Protein AF-A0A392N403-F1 (afdb_monomer_lite)

InterPro domains:
  IPR000801 Esterase-like [PF00756] (9-69)
  IPR014186 S-formylglutathione hydrolase [PTHR10061] (7-70)
  IPR029058 Alpha/Beta hydrolase fold [G3DSA:3.40.50.1820] (7-70)
  IPR029058 Alpha/Beta hydrolase fold [SSF53474] (12-68)

Radius of gyration: 12.33 Å; chains: 1; bounding box: 27×27×26 Å

Secondary structure (DSSP, 8-state):
--HHHHHHT-GGG-SEEEEES----GGGSHHHHHHHHHHH-S-HHHHGGG-HHHHHHH-TT---EEEEE-

pLDDT: mean 79.86, std 11.67, range [46.12, 93.19]

Structure (mmCIF, N/CA/C/O backbone):
data_AF-A0A392N403-F1
#
_entry.id   AF-A0A392N403-F1
#
loop_
_atom_site.group_PDB
_atom_site.id
_atom_site.type_symbol
_atom_site.label_atom_id
_atom_site.label_alt_id
_atom_site.label_comp_id
_atom_site.label_asym_id
_atom_site.label_entity_id
_atom_site.label_seq_id
_atom_site.pdbx_PDB_ins_code
_atom_site.Cartn_x
_atom_site.Cartn_y
_atom_site.Cartn_z
_atom_site.occupancy
_atom_site.B_iso_or_equiv
_atom_site.auth_seq_id
_atom_site.auth_comp_id
_atom_site.auth_asym_id
_atom_site.auth_atom_id
_atom_site.pdbx_PDB_model_num
ATOM 1 N N . MET A 1 1 ? 7.591 -4.952 3.546 1.00 46.31 1 MET A N 1
ATOM 2 C CA . MET A 1 1 ? 6.236 -4.613 3.051 1.00 46.31 1 MET A CA 1
ATOM 3 C C . MET A 1 1 ? 5.849 -3.130 3.213 1.00 46.31 1 MET A C 1
ATOM 5 O O . MET A 1 1 ? 4.746 -2.782 2.828 1.00 46.31 1 MET A O 1
ATOM 9 N N . ALA A 1 2 ? 6.729 -2.232 3.689 1.00 46.12 2 ALA A N 1
ATOM 10 C CA . ALA A 1 2 ? 6.376 -0.828 3.975 1.00 46.12 2 ALA A CA 1
ATOM 11 C C . ALA A 1 2 ? 6.838 0.213 2.924 1.00 46.12 2 ALA A C 1
ATOM 13 O O . ALA A 1 2 ? 6.552 1.397 3.079 1.00 46.12 2 ALA A O 1
ATOM 14 N N . ASN A 1 3 ? 7.545 -0.193 1.861 1.00 54.62 3 ASN A N 1
ATOM 15 C CA . ASN A 1 3 ? 8.258 0.774 1.014 1.00 54.62 3 ASN A CA 1
ATOM 16 C C . ASN A 1 3 ? 7.390 1.437 -0.067 1.00 54.62 3 ASN A C 1
ATOM 18 O O . ASN A 1 3 ? 7.608 2.603 -0.353 1.00 54.62 3 ASN A O 1
ATOM 22 N N . ILE A 1 4 ? 6.388 0.758 -0.641 1.00 59.66 4 ILE A N 1
ATOM 23 C CA . ILE A 1 4 ? 5.545 1.366 -1.693 1.00 59.66 4 ILE A CA 1
ATOM 24 C C . ILE A 1 4 ? 4.575 2.403 -1.113 1.00 59.66 4 ILE A C 1
ATOM 26 O O . ILE A 1 4 ? 4.461 3.503 -1.644 1.00 59.66 4 ILE A O 1
ATOM 30 N N . LEU A 1 5 ? 3.901 2.075 -0.006 1.00 61.91 5 L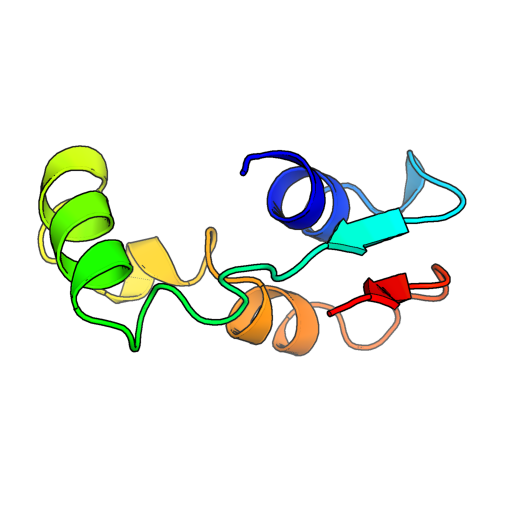EU A N 1
ATOM 31 C CA . LEU A 1 5 ? 2.850 2.926 0.569 1.00 61.91 5 LEU A CA 1
ATOM 32 C C . LEU A 1 5 ? 3.382 4.288 1.020 1.00 61.91 5 LEU A C 1
ATOM 34 O O . LEU A 1 5 ? 2.767 5.312 0.746 1.00 61.91 5 LEU A O 1
ATOM 38 N N . LYS A 1 6 ? 4.565 4.303 1.648 1.00 62.00 6 LYS A N 1
ATOM 39 C CA . LYS A 1 6 ? 5.218 5.532 2.113 1.00 62.00 6 LYS A CA 1
ATOM 40 C C . LYS A 1 6 ? 5.536 6.481 0.958 1.00 62.00 6 LYS A C 1
ATOM 42 O O . LYS A 1 6 ? 5.422 7.691 1.110 1.00 62.00 6 LYS A O 1
ATOM 47 N N . VAL A 1 7 ? 5.929 5.939 -0.192 1.00 60.91 7 VAL A N 1
ATOM 48 C CA . VAL A 1 7 ? 6.315 6.764 -1.338 1.00 60.91 7 VAL A CA 1
ATOM 49 C C . VAL A 1 7 ? 5.092 7.305 -2.065 1.00 60.91 7 VAL A C 1
ATOM 51 O O . VAL A 1 7 ? 5.107 8.463 -2.471 1.00 60.91 7 VAL A O 1
ATOM 54 N N . LEU A 1 8 ? 4.006 6.527 -2.141 1.00 61.66 8 LEU A N 1
ATOM 55 C CA . LEU A 1 8 ? 2.751 7.016 -2.711 1.00 61.66 8 LEU A CA 1
ATOM 56 C C . LEU A 1 8 ? 2.091 8.139 -1.886 1.00 61.66 8 LEU A C 1
ATOM 58 O O . LEU A 1 8 ? 1.141 8.763 -2.340 1.00 61.66 8 LEU A O 1
ATOM 62 N N . GLN A 1 9 ? 2.586 8.408 -0.679 1.00 66.94 9 GLN A N 1
ATOM 63 C CA . GLN A 1 9 ? 2.178 9.546 0.147 1.00 66.94 9 GLN A CA 1
ATOM 64 C C . GLN A 1 9 ? 3.186 10.713 0.085 1.00 66.94 9 GLN A C 1
ATOM 66 O O . GLN A 1 9 ? 2.899 11.798 0.580 1.00 66.94 9 GLN A O 1
ATOM 71 N N . CYS A 1 10 ? 4.381 10.507 -0.485 1.00 64.31 10 CYS A N 1
ATOM 72 C CA . CYS A 1 10 ? 5.533 11.416 -0.411 1.00 64.31 10 CYS A CA 1
ATOM 73 C C . CYS A 1 10 ? 6.383 11.367 -1.699 1.00 64.31 10 CYS A C 1
ATOM 75 O O . CYS A 1 10 ? 7.602 11.190 -1.649 1.00 64.31 10 CYS A O 1
ATOM 77 N N . PHE A 1 11 ? 5.743 11.506 -2.864 1.00 63.53 11 PHE A N 1
ATOM 78 C CA . PHE A 1 11 ? 6.390 11.366 -4.179 1.00 63.53 11 PHE A CA 1
ATOM 79 C C . PHE A 1 11 ? 7.569 12.317 -4.414 1.00 63.53 11 PHE A C 1
ATOM 81 O O . PHE A 1 11 ? 8.494 11.977 -5.144 1.00 63.53 11 PHE A O 1
ATOM 88 N N . GLU A 1 12 ? 7.572 13.487 -3.774 1.00 65.75 12 GLU A N 1
ATOM 89 C CA . GLU A 1 12 ? 8.633 14.492 -3.924 1.00 65.75 12 GLU A CA 1
ATOM 90 C C . GLU A 1 12 ? 9.969 14.067 -3.296 1.00 65.75 12 GLU A C 1
ATOM 92 O O . GLU A 1 12 ? 11.011 14.650 -3.590 1.00 65.75 12 GLU A O 1
ATOM 97 N N . HIS A 1 13 ? 9.966 13.041 -2.440 1.00 75.44 13 HIS A N 1
ATOM 98 C CA . HIS A 1 13 ? 11.160 12.606 -1.716 1.00 75.44 13 HIS A CA 1
ATOM 99 C C . HIS A 1 13 ? 11.893 11.425 -2.365 1.00 75.44 13 HIS A C 1
ATOM 101 O O . HIS A 1 13 ? 12.984 11.076 -1.915 1.00 75.44 13 HIS A O 1
ATOM 107 N N . TYR A 1 14 ? 11.335 10.813 -3.416 1.00 73.88 14 TYR A N 1
ATOM 108 C CA . TYR A 1 14 ? 11.881 9.589 -4.004 1.00 73.88 14 TYR A CA 1
ATOM 109 C C . TYR A 1 14 ? 11.911 9.648 -5.534 1.00 73.88 14 TYR A C 1
ATOM 111 O O . TYR A 1 14 ? 10.884 9.801 -6.190 1.00 73.88 14 TYR A O 1
ATOM 119 N N . SER A 1 15 ? 13.099 9.461 -6.117 1.00 76.31 15 SER A N 1
ATOM 120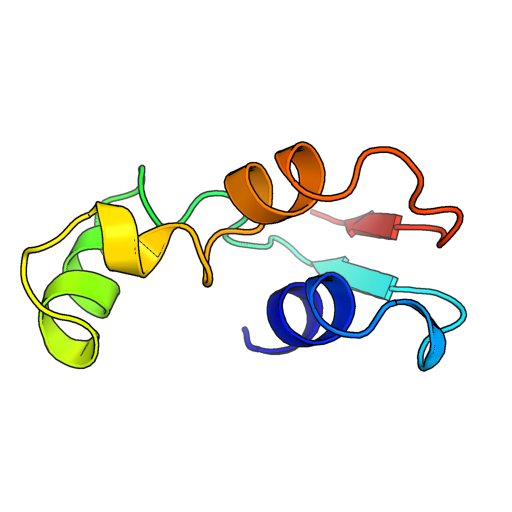 C CA . SER A 1 15 ? 13.301 9.511 -7.574 1.00 76.31 15 SER A CA 1
ATOM 121 C C . SER A 1 15 ? 12.860 8.241 -8.314 1.00 76.31 15 SER A C 1
ATOM 123 O O . SER A 1 15 ? 12.547 8.306 -9.499 1.00 76.31 15 SER A O 1
ATOM 125 N N . ALA A 1 16 ? 12.856 7.084 -7.646 1.00 76.62 16 ALA A N 1
ATOM 126 C CA . ALA A 1 16 ? 12.446 5.801 -8.218 1.00 76.62 16 ALA A CA 1
ATOM 127 C C . ALA A 1 16 ? 12.020 4.821 -7.117 1.00 76.62 16 ALA A C 1
ATOM 129 O O . ALA A 1 16 ? 12.487 4.915 -5.979 1.00 76.62 16 ALA A O 1
ATOM 130 N N . ILE A 1 17 ? 11.153 3.865 -7.463 1.00 78.88 17 ILE A N 1
ATOM 131 C CA . ILE A 1 17 ? 10.632 2.847 -6.541 1.00 78.88 17 ILE A CA 1
ATOM 132 C C . ILE A 1 17 ? 10.686 1.485 -7.224 1.00 78.88 17 ILE A C 1
ATOM 134 O O . ILE A 1 17 ? 10.286 1.361 -8.381 1.00 78.88 17 ILE A O 1
ATOM 138 N N . SER A 1 18 ? 11.109 0.454 -6.493 1.00 81.44 18 SER A N 1
ATOM 139 C CA . SER A 1 18 ? 10.954 -0.936 -6.914 1.00 81.44 18 SER A CA 1
ATOM 140 C C . SER A 1 18 ? 10.339 -1.801 -5.817 1.00 81.44 18 SER A C 1
ATOM 142 O O . SER A 1 18 ? 10.494 -1.526 -4.622 1.00 81.44 18 SER A O 1
ATOM 144 N N . ALA A 1 19 ? 9.623 -2.852 -6.217 1.00 81.50 19 ALA A N 1
ATOM 145 C CA . ALA A 1 19 ? 9.144 -3.880 -5.302 1.00 81.50 19 ALA A CA 1
ATOM 146 C C . ALA A 1 19 ? 9.090 -5.257 -5.958 1.00 81.50 19 ALA A C 1
ATOM 148 O O . ALA A 1 19 ? 8.733 -5.373 -7.126 1.00 81.50 19 ALA A O 1
ATOM 149 N N . PHE A 1 20 ? 9.377 -6.281 -5.157 1.00 78.81 20 PHE A N 1
ATOM 150 C CA . PHE A 1 20 ? 9.263 -7.690 -5.523 1.00 78.81 20 PHE A CA 1
ATOM 151 C C . PHE A 1 20 ? 7.983 -8.277 -4.934 1.00 78.81 20 PHE A C 1
ATOM 153 O O . PHE A 1 20 ? 7.740 -8.106 -3.734 1.00 78.81 20 PHE A O 1
ATOM 160 N N . ALA A 1 21 ? 7.176 -8.928 -5.774 1.00 80.88 21 ALA A N 1
ATOM 161 C CA . ALA A 1 21 ? 5.908 -9.571 -5.423 1.00 80.88 21 ALA A CA 1
ATOM 162 C C . ALA A 1 21 ? 5.052 -8.771 -4.407 1.00 80.88 21 ALA A C 1
ATOM 164 O O . ALA A 1 21 ? 4.700 -9.287 -3.337 1.00 80.88 21 ALA A O 1
ATOM 165 N N . PRO A 1 22 ? 4.732 -7.485 -4.668 1.00 79.75 22 PRO A N 1
ATOM 166 C CA . PRO A 1 22 ? 4.050 -6.661 -3.682 1.00 79.75 22 PRO A CA 1
ATOM 167 C C . PRO A 1 22 ? 2.579 -7.058 -3.515 1.00 79.75 22 PRO A C 1
ATOM 169 O O . PRO A 1 22 ? 1.860 -7.305 -4.484 1.00 79.75 22 PRO A O 1
ATOM 172 N N . VAL A 1 23 ? 2.081 -6.985 -2.278 1.00 81.38 23 VAL A N 1
ATOM 173 C CA . VAL A 1 23 ? 0.635 -6.939 -2.019 1.00 81.38 23 VAL A CA 1
ATOM 174 C C . VAL A 1 23 ? 0.137 -5.537 -2.394 1.00 81.38 23 VAL A C 1
ATOM 176 O O . VAL A 1 23 ? 0.133 -4.632 -1.566 1.00 81.38 23 VAL A O 1
ATOM 179 N N . ALA A 1 24 ? -0.222 -5.341 -3.665 1.00 82.69 24 ALA A N 1
ATOM 180 C CA . ALA A 1 24 ? -0.572 -4.027 -4.224 1.00 82.69 24 ALA A CA 1
ATOM 181 C C . ALA A 1 24 ? -2.028 -3.577 -3.963 1.00 82.69 24 ALA A C 1
ATOM 183 O O . ALA A 1 24 ? -2.351 -2.407 -4.151 1.00 82.69 24 ALA A O 1
ATOM 184 N N . ASN A 1 25 ? -2.902 -4.495 -3.541 1.00 85.19 25 ASN A N 1
ATOM 185 C CA . ASN A 1 25 ? -4.317 -4.232 -3.239 1.00 85.19 25 ASN A CA 1
ATOM 186 C C . ASN A 1 25 ? -4.744 -4.977 -1.954 1.00 85.19 25 ASN A C 1
ATOM 188 O O . ASN A 1 25 ? -5.542 -5.922 -2.017 1.00 85.19 25 ASN A O 1
ATOM 192 N N . PRO A 1 26 ? -4.141 -4.652 -0.791 1.00 85.44 26 PRO A N 1
ATOM 193 C CA . PRO A 1 26 ? -4.419 -5.323 0.481 1.00 85.44 26 PRO A CA 1
ATOM 194 C C . PRO A 1 26 ? -5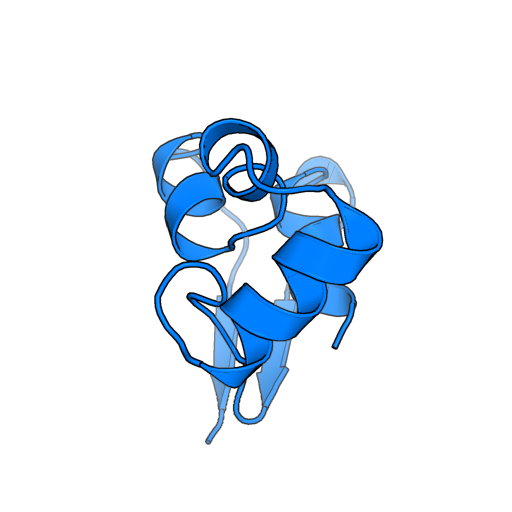.892 -5.242 0.911 1.00 85.44 26 PRO A C 1
ATOM 196 O O . PRO A 1 26 ? -6.384 -6.167 1.557 1.00 85.44 26 PRO A O 1
ATOM 199 N N . THR A 1 27 ? -6.629 -4.210 0.492 1.00 89.31 27 THR A N 1
ATOM 200 C CA . THR A 1 27 ? -8.072 -4.063 0.763 1.00 89.31 27 THR A CA 1
ATOM 201 C C . THR A 1 27 ? -8.893 -5.218 0.184 1.00 89.31 27 THR A C 1
ATOM 203 O O . THR A 1 27 ? -9.933 -5.596 0.731 1.00 89.31 27 THR A O 1
ATOM 206 N N . ASN A 1 28 ? -8.424 -5.825 -0.910 1.00 90.38 28 ASN A N 1
ATOM 207 C CA . ASN A 1 28 ? -9.134 -6.879 -1.634 1.00 90.38 28 ASN A CA 1
ATOM 208 C C . ASN A 1 28 ? -8.472 -8.261 -1.528 1.00 90.38 28 ASN A C 1
ATOM 210 O O . ASN A 1 28 ? -8.774 -9.139 -2.336 1.00 90.38 28 ASN A O 1
ATOM 214 N N . CYS A 1 29 ? -7.597 -8.495 -0.543 1.00 90.75 29 CYS A N 1
ATOM 215 C CA . CYS A 1 29 ? -7.031 -9.825 -0.298 1.00 90.75 29 CYS A CA 1
ATOM 216 C C . CYS A 1 29 ? -7.255 -10.296 1.152 1.00 90.75 29 CYS A C 1
ATOM 218 O O . CYS A 1 29 ? -7.258 -9.470 2.065 1.00 90.75 29 CYS A O 1
ATOM 220 N N . PRO A 1 30 ? -7.407 -11.614 1.413 1.00 91.25 30 PRO A N 1
ATOM 221 C CA . PRO A 1 30 ? -7.733 -12.108 2.756 1.00 91.25 30 PRO A CA 1
ATOM 222 C C . PRO A 1 30 ? -6.704 -11.718 3.824 1.00 91.25 30 PRO A C 1
ATOM 224 O O . PRO A 1 30 ? -7.061 -11.387 4.954 1.00 91.25 30 PRO A O 1
ATOM 227 N N . TRP A 1 31 ? -5.416 -11.735 3.465 1.00 89.44 31 TRP A N 1
ATOM 228 C CA . TRP A 1 31 ? -4.344 -11.363 4.386 1.00 89.44 31 TRP A CA 1
ATOM 229 C C . TRP A 1 31 ? -4.372 -9.867 4.724 1.00 89.44 31 TRP A C 1
ATOM 231 O O . TRP A 1 31 ? -4.279 -9.508 5.897 1.00 89.44 31 TRP A O 1
ATOM 241 N N . GLY A 1 32 ? -4.563 -9.008 3.719 1.00 88.69 32 GLY A N 1
ATOM 242 C CA . GLY A 1 32 ? -4.634 -7.560 3.901 1.00 88.69 32 GLY A CA 1
ATOM 243 C C . GLY A 1 32 ? -5.884 -7.130 4.667 1.00 88.69 32 GLY A C 1
ATOM 244 O O . GLY A 1 32 ? -5.764 -6.365 5.615 1.00 88.69 32 GLY A O 1
ATOM 245 N N . GLN A 1 33 ? -7.049 -7.716 4.376 1.00 92.44 33 GLN A N 1
ATOM 246 C CA . GLN A 1 33 ? -8.284 -7.472 5.134 1.00 92.44 33 GLN A CA 1
ATOM 247 C C . GLN A 1 33 ? -8.135 -7.854 6.608 1.00 92.44 33 GLN A C 1
ATOM 249 O O . GLN A 1 33 ? -8.517 -7.082 7.485 1.00 92.44 33 GLN A O 1
ATOM 254 N N . LYS A 1 34 ? -7.528 -9.014 6.899 1.00 92.12 34 LYS A N 1
ATOM 255 C CA . LYS A 1 34 ? -7.243 -9.431 8.279 1.00 92.12 34 LYS A CA 1
ATOM 256 C C . LYS A 1 34 ? -6.290 -8.458 8.974 1.00 92.12 34 LYS A C 1
ATOM 258 O O . LYS A 1 34 ? -6.515 -8.110 10.129 1.00 92.12 34 LYS A O 1
ATOM 263 N N . ALA A 1 35 ? -5.222 -8.037 8.299 1.00 90.38 35 ALA A N 1
ATOM 264 C CA . ALA A 1 35 ? -4.268 -7.087 8.859 1.00 90.38 35 ALA A CA 1
ATOM 265 C C . ALA A 1 35 ? -4.928 -5.724 9.129 1.00 90.38 35 ALA A C 1
ATOM 267 O O . ALA A 1 35 ? -4.839 -5.216 10.242 1.00 90.38 35 ALA A O 1
ATOM 268 N N . PHE A 1 36 ? -5.639 -5.163 8.152 1.00 92.94 36 PHE A N 1
ATOM 269 C CA . PHE A 1 36 ? -6.292 -3.863 8.276 1.00 92.94 36 PHE A CA 1
ATOM 270 C C . PHE A 1 36 ? -7.405 -3.852 9.313 1.00 92.94 36 PHE A C 1
ATOM 272 O O . PHE A 1 36 ? -7.446 -2.933 10.118 1.00 92.94 36 PHE A O 1
ATOM 279 N N . THR A 1 37 ? -8.211 -4.908 9.400 1.00 93.19 37 THR A N 1
ATOM 280 C CA . THR A 1 37 ? -9.215 -5.031 10.468 1.00 93.19 37 THR A CA 1
ATOM 281 C C . THR A 1 37 ? -8.570 -4.944 11.857 1.00 93.19 37 THR A C 1
ATOM 283 O O . THR A 1 37 ? -9.062 -4.238 12.730 1.00 93.19 37 THR A O 1
ATOM 286 N N . ASN A 1 38 ? -7.420 -5.599 12.057 1.00 92.50 38 ASN A N 1
ATOM 287 C CA . ASN A 1 38 ? -6.730 -5.598 13.350 1.00 92.50 38 ASN A CA 1
ATOM 288 C C . ASN A 1 38 ? -6.026 -4.270 13.680 1.00 92.50 38 ASN A C 1
ATOM 290 O O . ASN A 1 38 ? -5.899 -3.939 14.856 1.00 92.50 38 ASN A O 1
ATOM 294 N N . TYR A 1 39 ? -5.5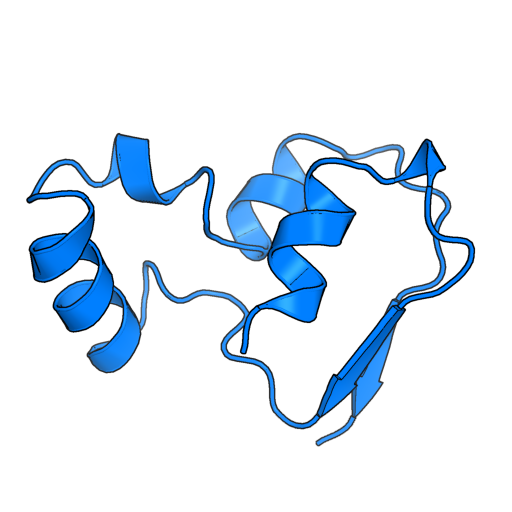18 -3.546 12.677 1.00 91.50 39 TYR A N 1
ATOM 295 C CA . TYR A 1 39 ? -4.707 -2.337 12.893 1.00 91.50 39 TYR A CA 1
ATOM 296 C C . TYR A 1 39 ? -5.468 -1.022 12.695 1.00 91.50 39 TYR A C 1
ATOM 298 O O . TYR A 1 39 ? -5.158 -0.042 13.366 1.00 91.50 39 TYR A O 1
ATOM 306 N N . LEU A 1 40 ? -6.426 -0.993 11.771 1.00 90.50 40 LEU A N 1
ATOM 307 C CA . LEU A 1 40 ? -7.179 0.191 11.342 1.00 90.50 40 LEU A CA 1
ATOM 308 C C . LEU A 1 40 ? -8.672 0.095 11.703 1.00 90.50 40 LEU A C 1
ATOM 310 O O . LEU A 1 40 ? -9.379 1.093 11.630 1.00 90.50 40 LEU A O 1
ATOM 314 N N . GLY A 1 41 ? -9.155 -1.083 12.114 1.00 91.75 41 GLY A N 1
ATOM 315 C CA . GLY A 1 41 ? -10.566 -1.335 12.413 1.00 91.75 41 GLY A CA 1
ATOM 316 C C . GLY A 1 41 ? -11.385 -1.725 11.179 1.00 91.75 41 GLY A C 1
ATOM 317 O O . GLY A 1 41 ? -10.851 -1.921 10.089 1.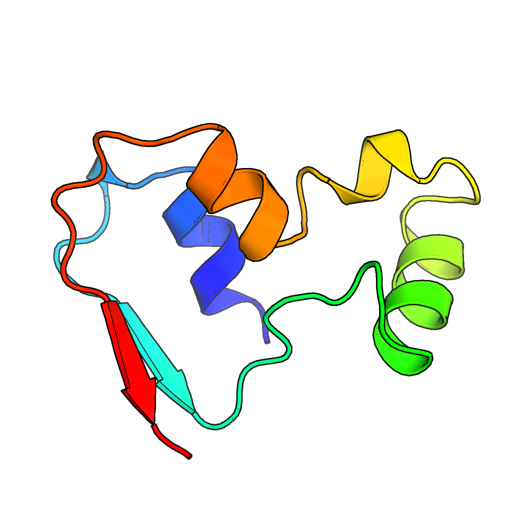00 91.75 41 GLY A O 1
ATOM 318 N N . ASP A 1 42 ? -12.701 -1.851 11.351 1.00 92.62 42 ASP A N 1
ATOM 319 C CA . ASP A 1 42 ? -13.615 -2.402 10.334 1.00 92.62 42 ASP A CA 1
ATOM 320 C C . ASP A 1 42 ? -14.004 -1.413 9.218 1.00 92.62 42 ASP A C 1
ATOM 322 O O . ASP A 1 42 ? -14.653 -1.786 8.234 1.00 92.62 42 ASP A O 1
ATOM 326 N N . ASN A 1 43 ? -13.641 -0.137 9.356 1.00 92.56 43 ASN A N 1
ATOM 327 C CA . ASN A 1 43 ? -13.992 0.891 8.386 1.00 92.56 43 ASN A CA 1
ATOM 328 C C . ASN A 1 43 ? -13.059 0.841 7.169 1.00 92.56 43 ASN A C 1
ATOM 330 O O . ASN A 1 43 ? -11.936 1.339 7.194 1.00 92.56 43 ASN A O 1
ATOM 334 N N . LYS A 1 44 ? -13.562 0.288 6.064 1.00 88.69 44 LYS A N 1
ATOM 335 C CA . LYS A 1 44 ? -12.797 0.147 4.816 1.00 88.69 44 LYS A CA 1
ATOM 336 C C . LYS A 1 44 ? -12.338 1.469 4.208 1.00 88.69 44 LYS A C 1
ATOM 338 O O . LYS A 1 44 ? -11.338 1.467 3.499 1.00 88.69 44 LYS A O 1
ATOM 343 N N . SER A 1 45 ? -13.030 2.574 4.483 1.00 89.88 45 SER A N 1
ATOM 344 C CA . SER A 1 45 ? -12.612 3.895 4.002 1.00 89.88 45 SER A CA 1
ATOM 345 C C . SER A 1 45 ? -11.236 4.281 4.552 1.00 89.88 45 SER A C 1
ATOM 347 O O . SER A 1 45 ? -10.437 4.876 3.837 1.00 89.88 45 SER A O 1
ATOM 349 N N . ASP A 1 46 ? -10.923 3.865 5.784 1.00 88.44 46 ASP A N 1
ATOM 350 C CA . ASP A 1 46 ? -9.640 4.155 6.437 1.00 88.44 46 ASP A CA 1
ATOM 351 C C . ASP A 1 46 ? -8.497 3.317 5.840 1.00 88.44 46 ASP A C 1
ATOM 353 O O . ASP A 1 46 ? -7.321 3.651 5.971 1.00 88.44 46 ASP A O 1
ATOM 357 N N . TRP A 1 47 ? -8.826 2.219 5.153 1.00 91.62 47 TRP A N 1
ATOM 358 C CA . TRP A 1 47 ? -7.848 1.331 4.523 1.00 91.62 47 TRP A CA 1
ATOM 359 C C . TRP A 1 47 ? -7.337 1.892 3.195 1.00 91.62 47 TRP A C 1
ATOM 361 O O . TRP A 1 47 ? -6.224 1.566 2.782 1.00 91.62 47 TRP A O 1
ATOM 371 N N . GLU A 1 48 ? -8.122 2.746 2.532 1.00 90.06 48 GLU A N 1
ATOM 372 C CA . GLU A 1 48 ? -7.787 3.306 1.218 1.00 90.06 48 GLU A CA 1
ATOM 373 C C . GLU A 1 48 ? -6.486 4.118 1.241 1.00 90.06 48 GLU A C 1
ATOM 375 O O . GLU A 1 48 ? -5.757 4.150 0.250 1.00 90.06 48 GLU A O 1
ATOM 380 N N . ASP A 1 49 ? -6.155 4.732 2.378 1.00 87.06 49 ASP A N 1
ATOM 381 C CA . ASP A 1 49 ? -4.913 5.491 2.559 1.00 87.06 49 ASP A CA 1
ATOM 382 C C . ASP A 1 49 ? -3.670 4.595 2.704 1.00 87.06 49 ASP A C 1
ATOM 384 O O . ASP A 1 49 ? -2.538 5.081 2.635 1.00 87.06 49 ASP A O 1
ATOM 388 N N . TYR A 1 50 ? -3.868 3.282 2.850 1.00 87.44 50 TYR A N 1
ATOM 389 C CA . TYR A 1 50 ? -2.829 2.257 2.970 1.00 87.44 50 TYR A CA 1
ATOM 390 C C . TYR A 1 50 ? -2.873 1.236 1.829 1.00 87.44 50 TYR A C 1
ATOM 392 O O . TYR A 1 50 ? -2.216 0.195 1.898 1.00 87.44 50 TYR A O 1
ATOM 400 N N . ASP A 1 51 ? -3.618 1.520 0.764 1.00 88.00 51 ASP A N 1
ATOM 401 C CA . ASP A 1 51 ? -3.730 0.651 -0.396 1.00 88.00 51 ASP A CA 1
ATOM 402 C C . ASP A 1 51 ? -3.152 1.335 -1.637 1.00 88.00 51 ASP A C 1
ATOM 404 O O . ASP A 1 51 ? -3.617 2.388 -2.074 1.00 88.00 51 ASP A O 1
ATOM 408 N N . ALA A 1 52 ? -2.130 0.720 -2.235 1.00 85.50 52 ALA A N 1
ATOM 409 C CA . ALA A 1 52 ? -1.431 1.300 -3.377 1.00 85.50 52 ALA A CA 1
ATOM 410 C C . ALA A 1 52 ? -2.357 1.523 -4.586 1.00 85.50 52 ALA A C 1
ATOM 412 O O . ALA A 1 52 ? -2.191 2.502 -5.311 1.00 85.50 52 ALA A O 1
ATOM 413 N N . THR A 1 53 ? -3.369 0.670 -4.774 1.00 87.00 53 THR A N 1
ATOM 414 C CA . THR A 1 53 ? -4.351 0.809 -5.858 1.00 87.00 53 THR A CA 1
ATOM 415 C C . THR A 1 53 ? -5.222 2.050 -5.665 1.00 87.00 53 THR A C 1
ATOM 417 O O . THR A 1 53 ? -5.528 2.749 -6.634 1.00 87.00 53 THR A O 1
ATOM 420 N N . TYR A 1 54 ? -5.611 2.352 -4.425 1.00 88.31 54 TYR A N 1
ATOM 421 C CA . TYR A 1 54 ? -6.387 3.551 -4.107 1.00 88.31 54 TYR A CA 1
ATOM 422 C C . TYR A 1 54 ? -5.522 4.813 -4.144 1.00 88.31 54 TYR A C 1
ATOM 424 O O . TYR A 1 54 ? -5.932 5.816 -4.728 1.00 88.31 54 TYR A O 1
ATOM 432 N N . LEU A 1 55 ? -4.299 4.755 -3.615 1.00 85.62 55 LEU A N 1
ATOM 433 C CA . LEU A 1 55 ? -3.372 5.888 -3.613 1.00 85.62 55 LEU A CA 1
ATOM 434 C C . LEU A 1 55 ? -2.998 6.347 -5.032 1.00 85.62 55 LEU A C 1
ATOM 436 O O . LEU A 1 55 ? -3.020 7.545 -5.308 1.00 85.62 55 LEU A O 1
ATOM 440 N N . VAL A 1 56 ? -2.746 5.425 -5.969 1.00 83.25 56 VAL A N 1
ATOM 441 C CA . VAL A 1 56 ? -2.476 5.784 -7.377 1.00 83.25 56 VAL A CA 1
ATOM 442 C C . VAL A 1 56 ? -3.672 6.500 -8.020 1.00 83.25 56 VAL A C 1
ATOM 444 O O . VAL A 1 56 ? -3.484 7.433 -8.796 1.00 83.25 56 VAL A O 1
ATOM 447 N N . ARG A 1 57 ? -4.912 6.132 -7.667 1.00 84.31 57 ARG A N 1
ATOM 448 C CA . ARG A 1 57 ? -6.115 6.836 -8.154 1.00 84.31 57 ARG A CA 1
ATOM 449 C C . ARG A 1 57 ? -6.234 8.253 -7.591 1.00 84.31 57 ARG A C 1
ATOM 451 O O . ARG A 1 57 ? -6.707 9.135 -8.302 1.00 84.31 57 ARG A O 1
ATOM 458 N N . LYS A 1 58 ? -5.814 8.476 -6.340 1.00 84.19 58 LYS A N 1
ATOM 459 C CA . LYS A 1 58 ? -5.804 9.806 -5.701 1.00 84.19 58 LYS A CA 1
ATOM 460 C C . LYS A 1 58 ? -4.718 10.726 -6.284 1.00 84.19 58 LYS A C 1
ATOM 462 O O . LYS A 1 58 ? -4.885 11.943 -6.265 1.00 84.19 58 LYS A O 1
ATOM 467 N N . HIS A 1 59 ? -3.646 10.161 -6.846 1.00 79.25 59 HIS A N 1
ATOM 468 C CA . HIS A 1 59 ? -2.499 10.904 -7.378 1.00 79.25 59 HIS A CA 1
ATOM 469 C C . HIS A 1 59 ? -2.210 10.562 -8.854 1.00 79.25 59 HIS A C 1
ATOM 471 O O . HIS A 1 59 ? -1.215 9.905 -9.157 1.00 79.25 59 HIS A O 1
ATOM 477 N N . PRO A 1 60 ? -3.035 11.034 -9.809 1.00 70.31 60 PRO A N 1
ATOM 478 C CA . PRO A 1 60 ? -2.883 10.698 -11.230 1.00 70.31 60 PRO A CA 1
ATOM 479 C C . PRO A 1 60 ? -1.632 11.301 -11.896 1.00 70.31 60 PRO A C 1
ATOM 481 O O . PRO A 1 60 ? -1.210 10.821 -12.942 1.00 70.31 60 PRO A O 1
ATOM 484 N N . ASN A 1 61 ? -1.030 12.337 -11.302 1.00 71.25 61 ASN A N 1
ATOM 485 C CA . ASN A 1 61 ? 0.082 13.104 -11.887 1.00 71.25 61 ASN A CA 1
ATOM 486 C C . ASN A 1 61 ? 1.463 12.703 -11.343 1.00 71.25 61 ASN A C 1
ATOM 488 O O . ASN A 1 61 ? 2.393 13.508 -11.330 1.00 71.25 61 ASN A O 1
ATOM 492 N N . VAL A 1 62 ? 1.603 11.477 -10.850 1.00 69.50 62 VAL A N 1
ATOM 493 C CA . VAL A 1 62 ? 2.882 10.964 -10.349 1.00 69.50 62 VAL A CA 1
ATOM 494 C C . VAL A 1 62 ? 3.826 10.731 -11.523 1.00 69.50 62 VAL A C 1
ATOM 496 O O . VAL A 1 62 ? 3.562 9.882 -12.368 1.00 69.50 62 VAL A O 1
ATOM 499 N N . SER A 1 63 ? 4.939 11.468 -11.569 1.00 69.25 63 SER A N 1
ATOM 500 C CA . SER A 1 63 ? 5.985 11.297 -12.592 1.00 69.25 63 SER A CA 1
ATOM 501 C C . SER A 1 63 ? 7.106 10.334 -12.177 1.00 69.25 63 SER A C 1
ATOM 503 O O . SER A 1 63 ? 8.079 10.165 -12.909 1.00 69.25 63 SER A O 1
ATOM 505 N N . THR A 1 64 ? 6.991 9.695 -11.010 1.00 71.44 64 THR A N 1
ATOM 506 C CA . THR A 1 64 ? 7.997 8.764 -10.487 1.00 71.44 64 THR A CA 1
ATOM 507 C C . THR A 1 64 ? 7.950 7.426 -11.224 1.00 71.44 64 THR A C 1
ATOM 509 O O . THR A 1 64 ? 6.891 6.817 -11.370 1.00 71.44 64 THR A O 1
ATOM 512 N N . THR A 1 65 ? 9.114 6.920 -11.631 1.00 79.69 65 THR A N 1
ATOM 513 C CA . THR A 1 65 ? 9.244 5.582 -12.222 1.00 79.69 65 THR A CA 1
ATOM 514 C C . THR A 1 65 ? 8.989 4.497 -11.171 1.00 79.69 65 THR A C 1
AT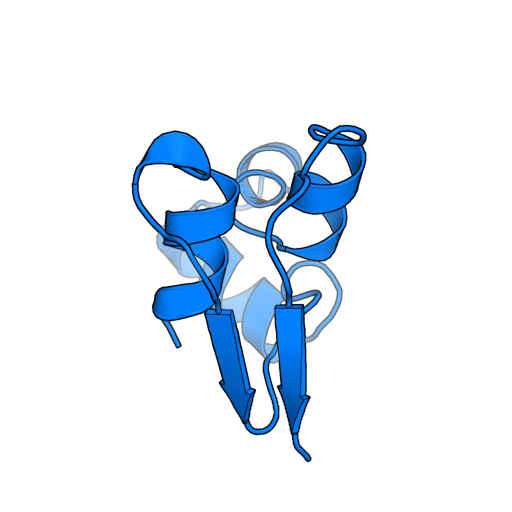OM 516 O O . THR A 1 65 ? 9.681 4.441 -10.149 1.00 79.69 65 THR A O 1
ATOM 519 N N . ILE A 1 66 ? 8.024 3.611 -11.442 1.00 80.25 66 ILE A N 1
ATOM 520 C CA . ILE A 1 66 ? 7.677 2.458 -10.598 1.00 80.25 66 ILE A CA 1
ATOM 521 C C . ILE A 1 66 ? 8.060 1.169 -11.330 1.00 80.25 66 ILE A C 1
ATOM 523 O O . ILE A 1 66 ? 7.537 0.886 -12.406 1.00 80.25 66 ILE A O 1
ATOM 527 N N . LEU A 1 67 ? 8.949 0.377 -10.729 1.00 84.69 67 LEU A N 1
ATOM 528 C CA . LEU A 1 67 ? 9.316 -0.959 -11.197 1.00 84.69 67 LEU A CA 1
ATOM 529 C C . LEU A 1 67 ? 8.652 -2.021 -10.307 1.00 84.69 67 LEU A C 1
ATOM 531 O O . LEU A 1 67 ? 8.764 -1.973 -9.082 1.00 84.69 67 LEU A O 1
ATOM 535 N N . ILE A 1 68 ? 7.985 -3.001 -10.911 1.00 79.38 68 ILE A N 1
ATOM 536 C CA . ILE A 1 68 ? 7.425 -4.155 -10.200 1.00 79.38 68 ILE A CA 1
ATOM 537 C C . ILE A 1 68 ? 8.080 -5.406 -10.768 1.00 79.38 68 ILE A C 1
ATOM 539 O O . ILE A 1 68 ? 8.031 -5.620 -11.977 1.00 79.38 68 ILE A O 1
ATOM 543 N N . ASP A 1 69 ? 8.675 -6.204 -9.890 1.00 75.81 69 ASP A N 1
ATOM 544 C CA . ASP A 1 69 ? 9.276 -7.494 -10.218 1.00 75.81 69 ASP A CA 1
ATOM 545 C C . ASP A 1 69 ? 8.502 -8.631 -9.525 1.00 75.81 69 ASP A C 1
ATOM 547 O O . ASP A 1 69 ? 7.829 -8.398 -8.509 1.00 75.81 69 ASP A O 1
ATOM 551 N N . GLN A 1 70 ? 8.535 -9.836 -10.101 1.00 65.69 70 GLN A N 1
ATOM 552 C CA . GLN A 1 70 ? 7.762 -11.005 -9.648 1.00 65.69 70 GLN A CA 1
ATOM 553 C C . GLN A 1 70 ? 8.567 -11.950 -8.760 1.00 65.69 70 GLN A C 1
ATOM 555 O O . GLN A 1 70 ? 9.745 -12.226 -9.064 1.00 65.69 70 GLN A O 1
#

Foldseek 3Di:
DPFLLVCLVPVVVDQEEEDEPDPQALLPDPVSCVVCCVPVNDDSVSCLSVHNVSSCVVPVPRPHYYYYHD

Organism: NCBI:txid97028

Sequence (70 aa):
MANILKVLQCFEHYSAISAFAPVANPTNCPWGQKAFTNYLGDNKSDWEDYDATYLVRKHPNVSTTILIDQ